Protein AF-A0A2X3FK33-F1 (afdb_monomer_lite)

Sequence (130 aa):
MQFWFPEMAQWIPALIAVGLVALANLAAVRLYGEIEFWFAMIKVTTIIVMIVVGLGVIFFGFGNGGHSIGFGNLTEHGGFFAGGWKGFLTALCIVVASYQGVELIGITAGEAKNPQVTLRSAVGKVLWRS

Structure (mmCIF, N/CA/C/O backbone):
data_AF-A0A2X3FK33-F1
#
_entry.id   AF-A0A2X3FK33-F1
#
loop_
_atom_site.group_PDB
_atom_site.id
_atom_site.type_symbol
_atom_site.label_atom_id
_atom_site.label_alt_id
_atom_site.label_comp_id
_atom_site.label_asym_id
_atom_site.label_entity_id
_atom_site.label_seq_id
_atom_site.pdbx_PDB_ins_code
_atom_site.Cartn_x
_atom_site.Cartn_y
_atom_site.Cartn_z
_atom_site.occupancy
_atom_site.B_iso_or_equiv
_atom_site.auth_seq_id
_atom_site.auth_comp_id
_atom_site.auth_asym_id
_atom_site.auth_atom_id
_atom_site.pdbx_PDB_model_num
ATOM 1 N N . MET A 1 1 ? -39.078 18.583 26.329 1.00 46.59 1 MET A N 1
ATOM 2 C CA . MET A 1 1 ? -39.841 17.453 26.912 1.00 46.59 1 MET A CA 1
ATOM 3 C C . MET A 1 1 ? -40.707 17.827 28.109 1.00 46.59 1 MET A C 1
ATOM 5 O O . MET A 1 1 ? -41.822 17.337 28.172 1.00 46.59 1 MET A O 1
ATOM 9 N N . GLN A 1 2 ? -40.277 18.753 28.975 1.00 45.97 2 GLN A N 1
ATOM 10 C CA . GLN A 1 2 ? -41.076 19.269 30.104 1.00 45.97 2 GLN A CA 1
ATOM 11 C C . GLN A 1 2 ? -42.379 20.004 29.694 1.00 45.97 2 GLN A C 1
ATOM 13 O O . GLN A 1 2 ? -43.225 20.266 30.534 1.00 45.97 2 GLN A O 1
ATOM 18 N N . PHE A 1 3 ? -42.551 20.308 28.399 1.00 52.38 3 PHE A N 1
ATOM 19 C CA . PHE A 1 3 ? -43.726 20.985 27.830 1.00 52.38 3 PHE A CA 1
ATOM 20 C C . PHE A 1 3 ? -44.788 20.032 27.241 1.00 52.38 3 PHE A C 1
ATOM 22 O O . PHE A 1 3 ? -45.910 20.459 27.013 1.00 52.38 3 PHE A O 1
ATOM 29 N N . TRP A 1 4 ? -44.440 18.765 26.963 1.00 58.59 4 TRP A N 1
ATOM 30 C CA . TRP A 1 4 ? -45.340 17.795 26.303 1.00 58.59 4 TRP A CA 1
ATOM 31 C C . TRP A 1 4 ? -45.706 16.600 27.204 1.00 58.59 4 TRP A C 1
ATOM 33 O O . TRP A 1 4 ? -46.783 16.044 27.038 1.00 58.59 4 TRP A O 1
ATOM 43 N N . PHE A 1 5 ? -44.861 16.230 28.181 1.00 54.69 5 PHE A N 1
ATOM 44 C CA . PHE A 1 5 ? -45.142 15.182 29.179 1.00 54.69 5 PHE A CA 1
ATOM 45 C C . PHE A 1 5 ? -44.552 15.569 30.554 1.00 54.69 5 PHE A C 1
ATOM 47 O O . PHE A 1 5 ? -43.399 15.237 30.833 1.00 54.69 5 PHE A O 1
ATOM 54 N N . PRO A 1 6 ? -45.298 16.297 31.407 1.00 57.56 6 PRO A N 1
ATOM 55 C CA . PRO A 1 6 ? -44.794 16.826 32.681 1.00 57.56 6 PRO A CA 1
ATOM 56 C C . PRO A 1 6 ? -44.585 15.769 33.783 1.00 57.56 6 PRO A C 1
ATOM 58 O O . PRO A 1 6 ? -43.819 16.022 34.706 1.00 57.56 6 PRO A O 1
ATOM 61 N N . GLU A 1 7 ? -45.195 14.581 33.678 1.00 60.34 7 GLU A N 1
ATOM 62 C CA . GLU A 1 7 ? -44.984 13.466 34.624 1.00 60.34 7 GLU A CA 1
ATOM 63 C C . GLU A 1 7 ? -43.823 12.531 34.245 1.00 60.34 7 GLU A C 1
ATOM 65 O O . GLU A 1 7 ? -43.416 11.684 35.042 1.00 60.34 7 G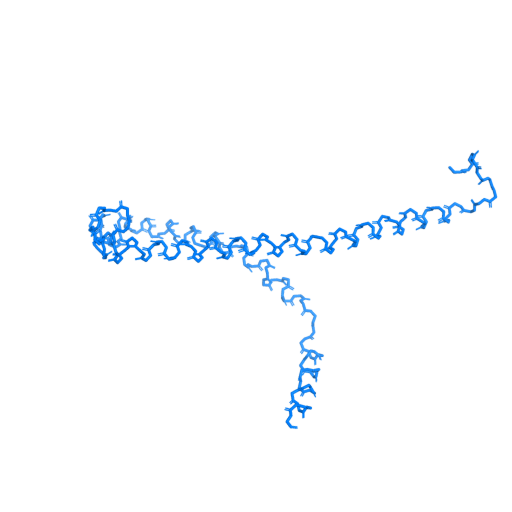LU A O 1
ATOM 70 N N . MET A 1 8 ? -43.268 12.650 33.034 1.00 58.06 8 MET A N 1
ATOM 71 C CA . MET A 1 8 ? -42.263 11.700 32.561 1.00 58.06 8 MET A CA 1
ATOM 72 C C . MET A 1 8 ? -40.856 12.172 32.924 1.00 58.06 8 MET A C 1
ATOM 74 O O . MET A 1 8 ? -40.367 13.192 32.433 1.00 58.06 8 MET A O 1
ATOM 78 N N . ALA A 1 9 ? -40.186 11.401 33.778 1.00 68.38 9 ALA A N 1
ATOM 79 C CA . ALA A 1 9 ? -38.861 11.732 34.264 1.00 68.38 9 ALA A CA 1
ATOM 80 C C . ALA A 1 9 ? -37.848 11.849 33.106 1.00 68.38 9 ALA A C 1
ATOM 82 O O . ALA A 1 9 ? -37.704 10.958 32.269 1.00 68.38 9 ALA A O 1
ATOM 83 N N . GLN A 1 10 ? -37.140 12.978 33.063 1.00 66.31 10 GLN A N 1
ATOM 84 C CA . GLN A 1 10 ? -36.356 13.456 31.915 1.00 66.31 10 GLN A CA 1
ATOM 85 C C . GLN A 1 10 ? -35.218 12.510 31.478 1.00 66.31 10 GLN A C 1
ATOM 87 O O . GLN A 1 10 ? -34.762 12.569 30.336 1.00 66.31 10 GLN A O 1
ATOM 92 N N . TRP A 1 11 ? -34.797 11.605 32.365 1.00 74.12 11 TRP A N 1
ATOM 93 C CA . TRP A 1 11 ? -33.779 10.586 32.110 1.00 74.12 11 TRP A CA 1
ATOM 94 C C . TRP A 1 11 ? -34.260 9.462 31.179 1.00 74.12 11 TRP A C 1
ATOM 96 O O . TRP A 1 11 ? -33.443 8.884 30.467 1.00 74.12 11 TRP A O 1
ATOM 106 N N . ILE A 1 12 ? -35.567 9.188 31.117 1.00 78.31 12 ILE A N 1
ATOM 107 C CA . ILE A 1 12 ? -36.152 8.136 30.269 1.00 78.31 12 ILE A CA 1
ATOM 108 C C . ILE A 1 12 ? -35.989 8.456 28.769 1.00 78.31 12 ILE A C 1
ATOM 110 O O . ILE A 1 12 ? -35.387 7.655 28.055 1.00 78.31 12 ILE A O 1
ATOM 114 N N . PRO A 1 13 ? -36.432 9.621 28.251 1.00 77.81 13 PRO A N 1
ATOM 115 C CA . PRO A 1 13 ? -36.238 9.960 26.841 1.00 77.81 13 PRO A CA 1
ATOM 116 C C . PRO A 1 13 ? -34.763 10.204 26.492 1.00 77.81 13 PRO A C 1
ATOM 118 O O . PRO A 1 13 ? -34.362 9.937 25.363 1.00 77.81 13 PRO A O 1
ATOM 121 N N . ALA A 1 14 ? -33.940 10.655 27.449 1.00 78.75 14 ALA A N 1
ATOM 122 C CA . ALA A 1 14 ? -32.496 10.780 27.257 1.00 78.75 14 ALA A CA 1
ATOM 123 C C . ALA A 1 14 ? -31.825 9.407 27.071 1.00 78.75 14 ALA A C 1
ATOM 125 O O . ALA A 1 14 ? -31.053 9.232 26.132 1.00 78.75 14 ALA A O 1
ATOM 126 N N . LEU A 1 15 ? -32.168 8.412 27.900 1.00 85.62 15 LEU A N 1
ATOM 127 C CA . LEU A 1 15 ? -31.697 7.032 27.736 1.00 85.62 15 LEU A CA 1
ATOM 128 C C . LEU A 1 15 ? -32.168 6.414 26.421 1.00 85.62 15 LEU A C 1
ATOM 130 O O . LEU A 1 15 ? -31.383 5.743 25.757 1.00 85.62 15 LEU A O 1
ATOM 134 N N . ILE A 1 16 ? -33.419 6.659 26.025 1.00 86.19 16 ILE A N 1
ATOM 135 C CA . ILE A 1 16 ? -33.952 6.170 24.748 1.00 86.19 16 ILE A CA 1
ATOM 136 C C . ILE A 1 16 ? -33.183 6.791 23.579 1.00 86.19 16 ILE A C 1
ATOM 138 O O . ILE A 1 16 ? -32.755 6.065 22.687 1.00 86.19 16 ILE A O 1
ATOM 142 N N . ALA A 1 17 ? -32.950 8.105 23.593 1.00 84.31 17 ALA A N 1
ATOM 143 C CA . ALA A 1 17 ? -32.187 8.783 22.549 1.00 84.31 17 ALA A CA 1
ATOM 144 C C . ALA A 1 17 ? -30.742 8.263 22.470 1.00 84.31 17 ALA A C 1
ATOM 146 O O . ALA A 1 17 ? -30.266 7.941 21.383 1.00 84.31 17 ALA A O 1
ATOM 147 N N . VAL A 1 18 ? -30.066 8.111 23.613 1.00 86.50 18 VAL A N 1
ATOM 148 C CA . VAL A 1 18 ? -28.705 7.553 23.676 1.00 86.50 18 VAL A CA 1
ATOM 149 C C . VAL A 1 18 ? -28.679 6.107 23.182 1.00 86.50 18 VAL A C 1
ATOM 151 O O . VAL A 1 18 ? -27.808 5.757 22.392 1.00 86.50 18 VAL A O 1
ATOM 154 N N . GLY A 1 19 ? -29.643 5.277 23.587 1.00 86.56 19 GLY A N 1
ATOM 155 C CA . GLY A 1 19 ? -29.756 3.891 23.135 1.00 86.56 19 GLY A CA 1
ATOM 156 C C . GLY A 1 19 ? -29.998 3.780 21.631 1.00 86.56 19 GLY A C 1
ATOM 157 O O . GLY A 1 19 ? -29.387 2.948 20.968 1.00 86.56 19 GLY A O 1
ATOM 158 N N . LEU A 1 20 ? -30.831 4.657 21.073 1.00 85.44 20 LEU A N 1
ATOM 159 C CA . LEU A 1 20 ? -31.148 4.681 19.645 1.00 85.44 20 LEU A CA 1
ATOM 160 C C . LEU A 1 20 ? -29.942 5.144 18.817 1.00 85.44 20 LEU A C 1
ATOM 162 O O . LEU A 1 20 ? -29.607 4.512 17.817 1.00 85.44 20 LEU A O 1
ATOM 166 N N . VAL A 1 21 ? -29.226 6.174 19.277 1.00 82.62 21 VAL A N 1
ATOM 167 C CA . VAL A 1 21 ? -27.968 6.629 18.661 1.00 82.62 21 VAL A CA 1
ATOM 168 C C . VAL A 1 21 ? -26.879 5.559 18.774 1.00 82.62 21 VAL A C 1
ATOM 170 O O . VAL A 1 21 ? -26.162 5.310 17.810 1.00 82.62 21 VAL A O 1
ATOM 173 N N . ALA A 1 22 ? -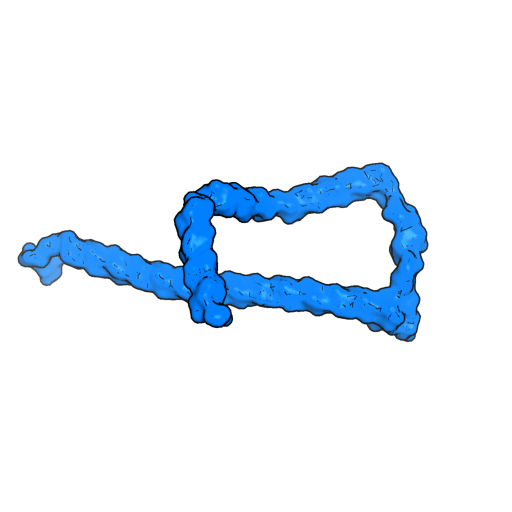26.772 4.874 19.913 1.00 82.06 22 ALA A N 1
ATOM 174 C CA . ALA A 1 22 ? -25.817 3.786 20.099 1.00 82.06 22 ALA A CA 1
ATOM 175 C C . ALA A 1 22 ? -26.121 2.590 19.184 1.00 82.06 22 ALA A C 1
ATOM 177 O O . ALA A 1 22 ? -25.207 2.050 18.569 1.00 82.06 22 ALA A O 1
ATOM 178 N N . LEU A 1 23 ? -27.392 2.204 19.041 1.00 80.56 23 LEU A N 1
ATOM 179 C CA . LEU A 1 23 ? -27.816 1.149 18.116 1.00 80.56 23 LEU A CA 1
ATOM 180 C C . LEU A 1 23 ? -27.572 1.536 16.657 1.00 80.56 23 LEU A C 1
ATOM 182 O O . LEU A 1 23 ? -27.083 0.710 15.889 1.00 80.56 23 LEU A O 1
ATOM 186 N N . ALA A 1 24 ? -27.850 2.787 16.286 1.00 76.31 24 ALA A N 1
ATOM 187 C CA . ALA A 1 24 ? -27.533 3.306 14.961 1.00 76.31 24 ALA A CA 1
ATOM 188 C C . ALA A 1 24 ? -26.020 3.269 14.695 1.00 76.31 24 ALA A C 1
ATOM 190 O O . ALA A 1 24 ? -25.597 2.808 13.638 1.00 76.31 24 ALA A O 1
ATOM 191 N N . ASN A 1 25 ? -25.201 3.656 15.677 1.00 77.62 25 ASN A N 1
ATOM 192 C CA . ASN A 1 25 ? -23.743 3.593 15.580 1.00 77.62 25 ASN A CA 1
ATOM 193 C C . ASN A 1 25 ? -23.218 2.150 15.526 1.00 77.62 25 ASN A C 1
ATOM 195 O O . ASN A 1 25 ? -22.285 1.874 14.784 1.00 77.62 25 ASN A O 1
ATOM 199 N N . LEU A 1 26 ? -23.820 1.205 16.252 1.00 72.75 26 LEU A N 1
ATOM 200 C CA . LEU A 1 26 ? -23.451 -0.217 16.202 1.00 72.75 26 LEU A CA 1
ATOM 201 C C . LEU A 1 26 ? -23.848 -0.872 14.870 1.00 72.75 26 LEU A C 1
ATOM 203 O O . LEU A 1 26 ? -23.077 -1.654 14.311 1.00 72.75 26 LEU A O 1
ATOM 207 N N . ALA A 1 27 ? -25.023 -0.533 14.336 1.00 72.69 27 ALA A N 1
ATOM 208 C CA . ALA A 1 27 ? -25.441 -0.946 12.998 1.00 72.69 27 ALA A CA 1
ATOM 209 C C . ALA A 1 27 ? -24.515 -0.347 11.927 1.00 72.69 27 ALA A C 1
ATOM 211 O O . ALA A 1 27 ? -24.095 -1.057 11.011 1.00 72.69 27 ALA A O 1
ATOM 212 N N . ALA A 1 28 ? -24.128 0.922 12.094 1.00 65.94 28 ALA A N 1
ATOM 213 C CA . ALA A 1 28 ? -23.139 1.577 11.254 1.00 65.94 28 ALA A CA 1
ATOM 214 C C . ALA A 1 28 ? -21.772 0.895 11.356 1.00 65.94 28 ALA A C 1
ATOM 216 O O . ALA A 1 28 ? -21.173 0.683 10.320 1.00 65.94 28 ALA A O 1
ATOM 217 N N . VAL A 1 29 ? -21.303 0.465 12.536 1.00 62.75 29 VAL A N 1
ATOM 218 C CA . VAL A 1 29 ? -20.037 -0.285 12.698 1.00 62.75 29 VAL A CA 1
ATOM 219 C C . VAL A 1 29 ? -20.062 -1.619 11.950 1.00 62.75 29 VAL A C 1
ATOM 221 O O . VAL A 1 29 ? -19.060 -1.995 11.343 1.00 62.75 29 VAL A O 1
ATOM 224 N N . ARG A 1 30 ? -21.198 -2.328 11.941 1.00 63.06 30 ARG A N 1
ATOM 225 C CA . ARG A 1 30 ? -21.329 -3.570 11.162 1.00 63.06 30 ARG A CA 1
ATOM 226 C C . ARG A 1 30 ? -21.241 -3.301 9.656 1.00 63.06 30 ARG A C 1
ATOM 228 O O . ARG A 1 30 ? -20.549 -4.032 8.956 1.00 63.06 30 ARG A O 1
ATOM 235 N N . LEU A 1 31 ? -21.872 -2.225 9.186 1.00 64.62 31 LEU A N 1
ATOM 236 C CA . LEU A 1 31 ? -21.766 -1.771 7.797 1.00 64.62 31 LEU A CA 1
ATOM 237 C C . LEU A 1 31 ? -20.365 -1.221 7.474 1.00 64.62 31 LEU A C 1
ATOM 239 O O . LEU A 1 31 ? -19.857 -1.418 6.377 1.00 64.62 31 LEU A O 1
ATOM 243 N N . TYR A 1 32 ? -19.718 -0.572 8.440 1.00 67.12 32 TYR A N 1
ATOM 244 C CA . TYR A 1 32 ? -18.380 -0.003 8.322 1.00 67.12 32 TYR A CA 1
ATOM 245 C C . TYR A 1 32 ? -17.342 -1.109 8.147 1.00 67.12 32 TYR A C 1
ATOM 247 O O . TYR A 1 32 ? -16.499 -1.011 7.264 1.00 67.12 32 TYR A O 1
ATOM 255 N N . GLY A 1 33 ? -17.460 -2.200 8.910 1.00 67.25 33 GLY A N 1
ATOM 256 C CA . GLY A 1 33 ? -16.612 -3.381 8.750 1.00 67.25 33 GLY A CA 1
ATOM 257 C C . GLY A 1 33 ? -16.769 -4.049 7.382 1.00 67.25 33 GLY A C 1
ATOM 258 O O . GLY A 1 33 ? -15.773 -4.436 6.775 1.00 67.25 33 GLY A O 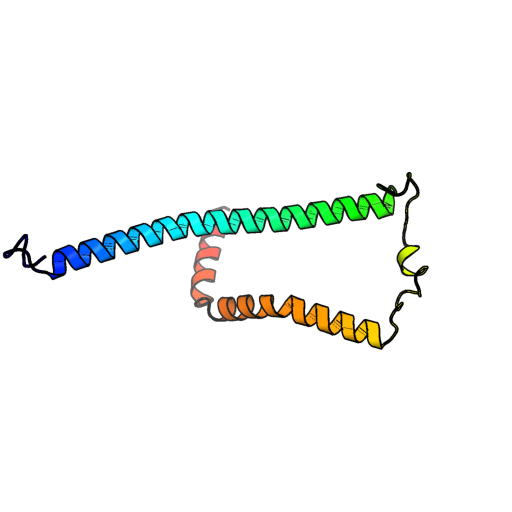1
ATOM 259 N N . GLU A 1 34 ? -17.996 -4.141 6.854 1.00 73.38 34 GLU A N 1
ATOM 260 C CA . GLU A 1 34 ? -18.224 -4.635 5.490 1.00 73.38 34 GLU A CA 1
ATOM 261 C C . GLU A 1 34 ? -17.617 -3.691 4.443 1.00 73.38 34 GLU A C 1
ATOM 263 O O . GLU A 1 34 ? -16.887 -4.149 3.568 1.00 73.38 34 GLU A O 1
ATOM 268 N N . ILE A 1 35 ? -17.850 -2.378 4.541 1.00 79.75 35 ILE A N 1
ATOM 269 C CA . ILE A 1 35 ? -17.291 -1.382 3.612 1.00 79.75 35 ILE A CA 1
ATOM 270 C C . ILE A 1 35 ? -15.756 -1.405 3.635 1.00 79.75 35 ILE A C 1
ATOM 272 O O . ILE A 1 35 ? -15.126 -1.407 2.577 1.00 79.75 35 ILE A O 1
ATOM 276 N N . GLU A 1 36 ? -15.143 -1.469 4.814 1.00 75.44 36 GLU A N 1
ATOM 277 C CA . GLU A 1 36 ? -13.691 -1.568 4.975 1.00 75.44 36 GLU A CA 1
ATOM 278 C C . GLU A 1 36 ? -13.143 -2.857 4.348 1.00 75.44 36 GLU A C 1
ATOM 280 O O . GLU A 1 36 ? -12.143 -2.821 3.626 1.00 75.44 36 GLU A O 1
ATOM 285 N N . PHE A 1 37 ? -13.847 -3.979 4.528 1.00 76.31 37 PHE A N 1
ATOM 286 C CA . PHE A 1 37 ? -13.522 -5.240 3.866 1.00 76.31 37 PHE A CA 1
ATOM 287 C C . PHE A 1 37 ? -13.615 -5.132 2.336 1.00 76.31 37 PHE A C 1
ATOM 289 O O . PHE A 1 37 ? -12.701 -5.574 1.637 1.00 76.31 37 PHE A O 1
ATOM 296 N N . TRP A 1 38 ? -14.659 -4.495 1.798 1.00 81.00 38 TRP A N 1
ATOM 297 C CA . TRP A 1 38 ? -14.802 -4.256 0.357 1.00 81.00 38 TRP A CA 1
ATOM 298 C C . TRP A 1 38 ? -13.682 -3.360 -0.196 1.00 81.00 38 TRP A C 1
ATOM 300 O O . TRP A 1 38 ? -13.093 -3.682 -1.231 1.00 81.00 38 TRP A O 1
ATOM 310 N N . PHE A 1 39 ? -13.313 -2.282 0.503 1.00 81.31 39 PHE A N 1
ATOM 311 C CA . PHE A 1 39 ? -12.182 -1.429 0.113 1.00 81.31 39 PHE A CA 1
ATOM 312 C C . PHE A 1 39 ? -10.842 -2.173 0.169 1.00 81.31 39 PHE A C 1
ATOM 314 O O . PHE A 1 39 ? -10.010 -2.019 -0.733 1.00 81.31 39 PHE A O 1
ATOM 321 N N . ALA A 1 40 ? -10.627 -3.008 1.187 1.00 80.00 40 ALA A N 1
ATOM 322 C CA . ALA A 1 40 ? -9.447 -3.861 1.275 1.00 80.00 40 ALA A CA 1
ATOM 323 C C . ALA A 1 40 ? -9.405 -4.883 0.124 1.00 80.00 40 ALA A C 1
ATOM 325 O O . ALA A 1 40 ? -8.357 -5.053 -0.503 1.00 80.00 40 ALA A O 1
ATOM 326 N N . MET A 1 41 ? -10.542 -5.493 -0.221 1.00 83.44 41 MET A N 1
ATOM 327 C CA . MET A 1 41 ? -10.662 -6.431 -1.342 1.00 83.44 41 MET A CA 1
ATOM 328 C C . MET A 1 41 ? -10.323 -5.769 -2.684 1.00 83.44 41 MET A C 1
ATOM 330 O O . MET A 1 41 ? -9.560 -6.340 -3.468 1.00 83.44 41 MET A O 1
ATOM 334 N N . ILE A 1 42 ? -10.822 -4.556 -2.943 1.00 89.81 42 ILE A N 1
ATOM 335 C CA . ILE A 1 42 ? -10.482 -3.784 -4.151 1.00 89.81 42 ILE A CA 1
ATOM 336 C C . ILE A 1 42 ? -8.975 -3.521 -4.212 1.00 89.81 42 ILE A C 1
ATOM 338 O O . ILE A 1 42 ? -8.358 -3.713 -5.264 1.00 89.81 42 ILE A O 1
ATOM 342 N N . LYS A 1 43 ? -8.364 -3.129 -3.087 1.00 86.75 43 LYS A N 1
ATOM 343 C CA . LYS A 1 43 ? -6.921 -2.864 -3.012 1.00 86.75 43 LYS A CA 1
ATOM 344 C C . LYS A 1 43 ? -6.107 -4.117 -3.347 1.00 86.75 43 LYS A C 1
ATOM 346 O O . LYS A 1 43 ? -5.220 -4.056 -4.194 1.00 86.75 43 LYS A O 1
ATOM 351 N N . VAL A 1 44 ? -6.441 -5.256 -2.740 1.00 90.62 44 VAL A N 1
ATOM 352 C CA . VAL A 1 44 ? -5.769 -6.543 -2.995 1.00 90.62 44 VAL A CA 1
ATOM 353 C C . VAL A 1 44 ? -5.948 -6.978 -4.449 1.00 90.62 44 VAL A C 1
ATOM 355 O O . VAL A 1 44 ? -4.975 -7.338 -5.109 1.00 90.62 44 VAL A O 1
ATOM 358 N N . THR A 1 45 ? -7.168 -6.880 -4.976 1.00 92.75 45 THR A N 1
ATOM 359 C CA . THR A 1 45 ? -7.471 -7.234 -6.370 1.00 92.75 45 THR A CA 1
ATOM 360 C C . THR A 1 45 ? -6.674 -6.363 -7.340 1.00 92.75 45 THR A C 1
ATOM 362 O O . THR A 1 45 ? -6.078 -6.878 -8.281 1.00 92.75 45 THR A O 1
ATOM 365 N N . THR A 1 46 ? -6.581 -5.058 -7.072 1.00 93.88 46 THR A N 1
ATOM 366 C CA . THR A 1 46 ? -5.776 -4.117 -7.867 1.00 93.88 46 THR A CA 1
ATOM 367 C C . THR A 1 46 ? -4.298 -4.508 -7.894 1.00 93.88 46 THR A C 1
ATOM 369 O O . THR A 1 46 ? -3.699 -4.530 -8.967 1.00 93.88 46 THR A O 1
ATOM 372 N N . ILE A 1 47 ? -3.713 -4.869 -6.744 1.00 93.12 47 ILE A N 1
ATOM 373 C CA . ILE A 1 47 ? -2.312 -5.317 -6.668 1.00 93.12 47 ILE A CA 1
ATOM 374 C C . ILE A 1 47 ? -2.105 -6.578 -7.516 1.00 93.12 47 ILE A C 1
ATOM 376 O O . ILE A 1 47 ? -1.160 -6.639 -8.301 1.00 93.12 47 ILE A O 1
ATOM 380 N N . ILE A 1 48 ? -3.003 -7.562 -7.404 1.00 94.81 48 ILE A N 1
ATOM 381 C CA . ILE A 1 48 ? -2.927 -8.806 -8.184 1.00 94.81 48 ILE A CA 1
ATOM 382 C C . ILE A 1 48 ? -2.997 -8.506 -9.685 1.00 94.81 48 ILE A C 1
ATOM 384 O O . ILE A 1 48 ? -2.160 -8.993 -10.446 1.00 94.81 48 ILE A O 1
ATOM 388 N N . VAL A 1 49 ? -3.950 -7.674 -10.114 1.00 94.31 49 VAL A N 1
ATOM 389 C CA . VAL A 1 49 ? -4.093 -7.280 -11.522 1.00 94.31 49 VAL A CA 1
ATOM 390 C C . VAL A 1 49 ? -2.836 -6.566 -12.020 1.00 94.31 49 VAL A C 1
ATOM 392 O O . VAL A 1 49 ? -2.334 -6.921 -13.084 1.00 94.31 49 VAL A O 1
ATOM 395 N N . MET A 1 50 ? -2.277 -5.621 -11.255 1.00 92.50 50 MET A N 1
ATOM 396 C CA . MET A 1 50 ? -1.034 -4.937 -11.637 1.00 92.50 50 MET A CA 1
ATOM 397 C C . MET A 1 50 ? 0.143 -5.905 -11.788 1.00 92.50 50 MET A C 1
ATOM 399 O O . MET A 1 50 ? 0.920 -5.759 -12.730 1.00 92.50 50 MET A O 1
ATOM 403 N N . ILE A 1 51 ? 0.265 -6.906 -10.911 1.00 91.94 51 ILE A N 1
ATOM 404 C CA . ILE A 1 51 ? 1.315 -7.929 -11.017 1.00 91.94 51 ILE A CA 1
ATOM 405 C C . ILE A 1 51 ? 1.130 -8.750 -12.296 1.00 91.94 51 ILE A C 1
ATOM 407 O O . ILE A 1 51 ? 2.075 -8.892 -13.068 1.00 91.94 51 ILE A O 1
ATOM 411 N N . VAL A 1 52 ? -0.079 -9.258 -12.557 1.00 91.88 52 VAL A N 1
ATOM 412 C CA . VAL A 1 52 ? -0.359 -10.081 -13.747 1.00 91.88 52 VAL A CA 1
ATOM 413 C C . VAL A 1 52 ? -0.124 -9.291 -15.033 1.00 91.88 52 VAL A C 1
ATOM 415 O O . VAL A 1 52 ? 0.530 -9.794 -15.946 1.00 91.88 52 VAL A O 1
ATOM 418 N N . VAL A 1 53 ? -0.601 -8.046 -15.099 1.00 88.75 53 VAL A N 1
ATOM 419 C CA . VAL A 1 53 ? -0.376 -7.163 -16.252 1.00 88.75 53 VAL A CA 1
ATOM 420 C C . VAL A 1 53 ? 1.113 -6.874 -16.424 1.00 88.75 53 VAL A C 1
ATOM 422 O O . VAL A 1 53 ? 1.621 -7.014 -17.533 1.00 88.75 53 VAL A O 1
ATOM 425 N N . GLY A 1 54 ? 1.833 -6.541 -15.348 1.00 86.12 54 GLY A N 1
ATOM 426 C CA . GLY A 1 54 ? 3.275 -6.292 -15.391 1.00 86.12 54 GLY A CA 1
ATOM 427 C C . GLY A 1 54 ? 4.065 -7.498 -15.904 1.00 86.12 54 GLY A C 1
ATOM 428 O O . GLY A 1 54 ? 4.902 -7.353 -16.793 1.00 86.12 54 GLY A O 1
ATOM 429 N N . LEU A 1 55 ? 3.747 -8.703 -15.423 1.00 86.38 55 LEU A N 1
ATOM 430 C CA . LEU A 1 55 ? 4.330 -9.945 -15.938 1.00 86.38 55 LEU A CA 1
ATOM 431 C C . LEU A 1 55 ? 3.965 -10.164 -17.415 1.00 86.38 55 LEU A C 1
ATOM 433 O O . LEU A 1 55 ? 4.826 -10.536 -18.209 1.00 86.38 55 LEU A O 1
ATOM 437 N N . GLY A 1 56 ? 2.722 -9.878 -17.809 1.00 84.75 56 GLY A N 1
ATOM 438 C CA . GLY A 1 56 ? 2.273 -9.928 -19.202 1.00 84.75 56 GLY A CA 1
ATOM 439 C C . GLY A 1 56 ? 3.059 -8.990 -20.122 1.00 84.75 56 GLY A C 1
ATOM 440 O O . GLY A 1 56 ? 3.447 -9.377 -21.223 1.00 84.75 56 GLY A O 1
ATOM 441 N N . VAL A 1 57 ? 3.360 -7.778 -19.659 1.00 84.38 57 VAL A N 1
ATOM 442 C CA . VAL A 1 57 ? 4.191 -6.814 -20.392 1.00 84.38 57 VAL A CA 1
ATOM 443 C C . VAL A 1 57 ? 5.640 -7.305 -20.503 1.00 84.38 57 VAL A C 1
ATOM 445 O O . VAL A 1 57 ? 6.223 -7.252 -21.585 1.00 84.38 57 VAL A O 1
ATOM 448 N N . ILE A 1 58 ? 6.216 -7.832 -19.418 1.00 81.06 58 ILE A N 1
ATOM 449 C CA . ILE A 1 58 ? 7.612 -8.3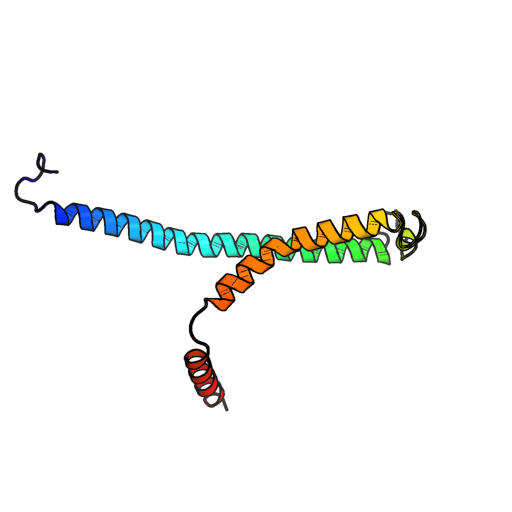02 -19.392 1.00 81.06 58 ILE A CA 1
ATOM 450 C C . ILE A 1 58 ? 7.808 -9.531 -20.292 1.00 81.06 58 ILE A C 1
ATOM 452 O O . ILE A 1 58 ? 8.725 -9.537 -21.115 1.00 81.06 58 ILE A O 1
ATOM 456 N N . PHE A 1 59 ? 6.959 -10.555 -20.146 1.00 79.31 59 PHE A N 1
ATOM 457 C CA . PHE A 1 59 ? 7.122 -11.850 -20.819 1.00 79.31 59 PHE A CA 1
ATOM 458 C C . PHE A 1 59 ? 6.484 -11.906 -22.206 1.00 79.31 59 PHE A C 1
ATOM 460 O O . PHE A 1 59 ? 7.083 -12.454 -23.126 1.00 79.31 59 PHE A O 1
ATOM 467 N N . PHE A 1 60 ? 5.283 -11.348 -22.368 1.00 75.12 60 PHE A N 1
ATOM 468 C CA . PHE A 1 60 ? 4.519 -11.436 -23.617 1.00 75.12 60 PHE A CA 1
ATOM 469 C C . PHE A 1 60 ? 4.527 -10.129 -24.422 1.00 75.12 60 PHE A C 1
ATOM 471 O O . PHE A 1 60 ? 3.999 -10.098 -25.531 1.00 75.12 60 PHE A O 1
ATOM 478 N N . GLY A 1 61 ? 5.101 -9.041 -23.892 1.00 70.75 61 GLY A N 1
ATOM 479 C CA . GLY A 1 61 ? 5.107 -7.750 -24.584 1.00 70.75 61 GLY A CA 1
ATOM 480 C C . GLY A 1 61 ? 3.703 -7.169 -24.760 1.00 70.75 61 GLY A C 1
ATOM 481 O O . GLY A 1 61 ? 3.436 -6.496 -25.759 1.00 70.75 61 GLY A O 1
ATOM 482 N N . PHE A 1 62 ? 2.782 -7.463 -23.832 1.00 67.69 62 PHE A N 1
ATOM 483 C CA . PHE A 1 62 ? 1.406 -6.962 -23.881 1.00 67.69 62 PHE A CA 1
ATOM 484 C C . PHE A 1 62 ? 1.419 -5.421 -23.863 1.00 67.69 62 PHE A C 1
ATOM 486 O O . PHE A 1 62 ? 1.934 -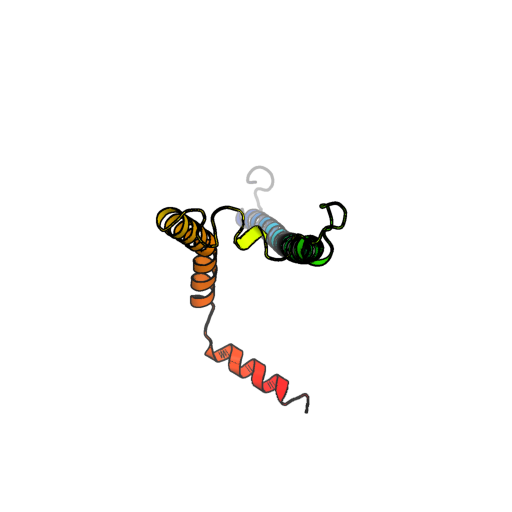4.818 -22.927 1.00 67.69 62 PHE A O 1
ATOM 493 N N . GLY A 1 63 ? 0.912 -4.779 -24.923 1.00 69.12 63 GLY A N 1
ATOM 494 C CA . GLY A 1 63 ? 0.996 -3.320 -25.113 1.00 69.12 63 GLY A CA 1
ATOM 495 C C . GLY A 1 63 ? 2.256 -2.804 -25.831 1.00 69.12 63 GLY A C 1
ATOM 496 O O . GLY A 1 63 ? 2.309 -1.622 -26.153 1.00 69.12 63 GLY A O 1
ATOM 497 N N . ASN A 1 64 ? 3.224 -3.670 -26.158 1.00 69.38 64 ASN A N 1
ATOM 498 C CA . ASN A 1 64 ? 4.453 -3.343 -26.900 1.00 69.38 64 ASN A CA 1
ATOM 499 C C . ASN A 1 64 ? 4.553 -4.117 -28.233 1.00 69.38 64 ASN A C 1
ATOM 501 O O . ASN A 1 64 ? 5.591 -4.674 -28.585 1.00 69.38 64 ASN A O 1
ATOM 505 N N . GLY A 1 65 ? 3.430 -4.254 -28.948 1.00 70.94 65 GLY A N 1
ATOM 506 C CA . GLY A 1 65 ? 3.389 -4.907 -30.265 1.00 70.94 65 GLY A CA 1
ATOM 507 C C . GLY A 1 65 ? 3.882 -6.364 -30.295 1.00 70.94 65 GLY A C 1
ATOM 508 O O . GLY A 1 65 ? 4.328 -6.822 -31.342 1.00 70.94 65 GLY A O 1
ATOM 509 N N . GLY A 1 66 ? 3.856 -7.077 -29.161 1.00 63.34 66 GLY A N 1
ATOM 510 C CA . GLY A 1 66 ? 4.353 -8.454 -29.041 1.00 63.34 66 GLY A CA 1
ATOM 511 C C . GLY A 1 66 ? 5.867 -8.583 -28.837 1.00 63.34 66 GLY A C 1
ATOM 512 O O . GLY A 1 66 ? 6.373 -9.700 -28.780 1.00 63.34 66 GLY A O 1
ATOM 513 N N . HIS A 1 67 ? 6.599 -7.473 -28.695 1.00 66.00 67 HIS A N 1
ATOM 514 C CA . HIS A 1 67 ? 8.011 -7.503 -28.317 1.00 66.00 67 HIS A CA 1
ATOM 515 C C . HIS A 1 67 ? 8.133 -7.537 -26.792 1.00 66.00 67 HIS A C 1
ATOM 517 O O . HIS A 1 67 ? 7.790 -6.568 -26.106 1.00 66.00 67 HIS A O 1
ATOM 523 N N . SER A 1 68 ? 8.626 -8.656 -26.256 1.00 66.06 68 SER A N 1
ATOM 524 C CA . SER A 1 68 ? 8.919 -8.802 -24.829 1.00 66.06 68 SER A CA 1
ATOM 525 C C . SER A 1 68 ? 9.953 -7.757 -24.405 1.00 66.06 68 SER A C 1
ATOM 527 O O . SER A 1 68 ? 11.078 -7.771 -24.904 1.00 66.06 68 SER A O 1
ATOM 529 N N . ILE A 1 69 ? 9.587 -6.867 -23.478 1.00 69.19 69 ILE A N 1
ATOM 530 C CA . ILE A 1 69 ? 10.498 -5.836 -22.946 1.00 69.19 69 ILE A CA 1
ATOM 531 C C . ILE A 1 69 ? 11.645 -6.496 -22.156 1.00 69.19 69 ILE A C 1
ATOM 533 O O . ILE A 1 69 ? 12.761 -5.976 -22.090 1.00 69.19 69 ILE A O 1
ATOM 537 N N . GLY A 1 70 ? 11.387 -7.682 -21.585 1.00 68.88 70 GLY A N 1
ATOM 538 C CA . GLY A 1 70 ? 12.371 -8.445 -20.826 1.00 68.88 70 GLY A CA 1
ATOM 539 C C . GLY A 1 70 ? 12.959 -7.630 -19.673 1.00 68.88 70 GLY A C 1
ATOM 540 O O . GLY A 1 70 ? 12.281 -6.813 -19.052 1.00 68.88 70 GLY A O 1
ATOM 541 N N . PHE A 1 71 ? 14.243 -7.847 -19.391 1.00 67.38 71 PHE A N 1
ATOM 542 C CA . PHE A 1 71 ? 14.986 -7.107 -18.366 1.00 67.38 71 PHE A CA 1
ATOM 543 C C . PHE A 1 71 ? 15.769 -5.906 -18.924 1.00 67.38 71 PHE A C 1
ATOM 545 O O . PHE A 1 71 ? 16.452 -5.234 -18.156 1.00 67.38 71 PHE A O 1
ATOM 552 N N . GLY A 1 72 ? 15.670 -5.610 -20.228 1.00 66.31 72 GLY A N 1
ATOM 553 C CA . GLY A 1 72 ? 16.433 -4.528 -20.870 1.00 66.31 72 GLY A CA 1
ATOM 554 C C . GLY A 1 72 ? 16.157 -3.158 -20.246 1.00 66.31 72 GLY A C 1
ATOM 555 O O . GLY A 1 72 ? 17.075 -2.384 -19.991 1.00 66.31 72 GLY A O 1
ATOM 556 N N . ASN A 1 73 ? 14.910 -2.917 -19.834 1.00 69.31 73 ASN A N 1
ATOM 557 C CA . ASN A 1 73 ? 14.502 -1.668 -19.189 1.00 69.31 73 ASN A CA 1
ATOM 558 C C . ASN A 1 73 ? 15.178 -1.411 -17.823 1.00 69.31 73 ASN A C 1
ATOM 560 O O . ASN A 1 73 ? 15.157 -0.284 -17.335 1.00 69.31 73 ASN A O 1
ATOM 564 N N . LEU A 1 74 ? 15.780 -2.433 -17.193 1.00 63.53 74 LEU A N 1
ATOM 565 C CA . LEU A 1 74 ? 16.547 -2.272 -15.948 1.00 63.53 74 LEU A CA 1
ATOM 566 C C . LEU A 1 74 ? 17.922 -1.631 -16.178 1.00 63.53 74 LEU A C 1
ATOM 568 O O . LEU A 1 74 ? 18.515 -1.111 -15.233 1.00 63.53 74 LEU A O 1
ATOM 572 N N . THR A 1 75 ? 18.457 -1.699 -17.400 1.00 65.88 75 THR A N 1
ATOM 573 C CA . THR A 1 75 ? 19.828 -1.267 -17.710 1.00 65.88 75 THR A CA 1
ATOM 574 C C . THR A 1 75 ? 19.903 -0.228 -18.826 1.00 65.88 75 THR A C 1
ATOM 576 O O . THR A 1 75 ? 20.807 0.606 -18.797 1.00 65.88 75 THR A O 1
ATOM 579 N N . GLU A 1 76 ? 18.955 -0.209 -19.764 1.00 66.06 76 GLU A N 1
ATOM 580 C CA . GLU A 1 76 ? 18.985 0.674 -20.941 1.00 66.06 76 GLU A CA 1
ATOM 581 C C . GLU A 1 76 ? 18.681 2.151 -20.639 1.00 66.06 76 GLU A C 1
ATOM 583 O O . GLU A 1 76 ? 19.090 3.032 -21.393 1.00 66.06 76 GLU A O 1
ATOM 588 N N . HIS A 1 77 ? 18.019 2.469 -19.525 1.00 66.25 77 HIS A N 1
ATOM 589 C CA . HIS A 1 77 ? 17.629 3.843 -19.171 1.00 66.25 77 HIS A CA 1
ATOM 590 C C . HIS A 1 77 ? 18.510 4.454 -18.071 1.00 66.25 77 HIS A C 1
ATOM 592 O O . HIS A 1 77 ? 18.013 5.023 -17.104 1.00 66.25 77 HIS A O 1
ATOM 598 N N . GLY A 1 78 ? 19.834 4.337 -18.222 1.00 62.00 78 GLY A N 1
ATOM 599 C CA . GLY A 1 78 ? 20.813 4.893 -17.274 1.00 62.00 78 GLY A CA 1
ATOM 600 C C . GLY A 1 78 ? 21.410 3.880 -16.287 1.00 62.00 78 GLY A C 1
ATOM 601 O O . GLY A 1 78 ? 22.023 4.282 -15.299 1.00 62.00 78 GLY A O 1
ATOM 602 N N . GLY A 1 79 ? 21.272 2.575 -16.551 1.00 69.06 79 GLY A N 1
ATOM 603 C CA . GLY A 1 79 ? 21.743 1.500 -15.672 1.00 69.06 79 GLY A CA 1
ATOM 604 C C . GLY A 1 79 ? 20.833 1.256 -14.459 1.00 69.06 79 GLY A C 1
ATOM 605 O O . GLY A 1 79 ? 19.878 1.988 -14.217 1.00 69.06 79 GLY A O 1
ATOM 606 N N . PHE A 1 80 ? 21.172 0.254 -13.638 1.00 68.88 80 PHE A N 1
ATOM 607 C CA . PHE A 1 80 ? 20.407 -0.093 -12.424 1.00 68.88 80 PHE A CA 1
ATOM 608 C C . PHE A 1 80 ? 20.313 1.074 -11.414 1.00 68.88 80 PHE A C 1
ATOM 610 O O . PHE A 1 80 ? 19.398 1.137 -10.599 1.00 68.88 80 PHE A O 1
ATOM 617 N N . PHE A 1 81 ? 21.248 2.027 -11.496 1.00 71.25 81 PHE A N 1
ATOM 618 C CA . PHE A 1 81 ? 21.297 3.264 -10.713 1.00 71.25 81 PHE A CA 1
ATOM 619 C C . PHE A 1 81 ? 21.137 4.504 -11.613 1.00 71.25 81 PHE A C 1
ATOM 621 O O . PHE A 1 81 ? 21.963 5.415 -11.569 1.00 71.25 81 PHE A O 1
ATOM 628 N N . ALA A 1 82 ? 20.060 4.576 -12.399 1.00 68.62 82 ALA A N 1
ATOM 629 C CA . ALA A 1 82 ? 19.785 5.705 -13.301 1.00 68.62 82 ALA A CA 1
ATOM 630 C C . ALA A 1 82 ? 19.855 7.100 -12.634 1.00 68.62 82 ALA A C 1
ATOM 632 O O . ALA A 1 82 ? 20.201 8.083 -13.283 1.00 68.62 82 ALA A O 1
ATOM 633 N N . GLY A 1 83 ? 19.577 7.197 -11.326 1.00 73.94 83 GLY A N 1
ATOM 634 C CA . GLY A 1 83 ? 19.686 8.435 -10.536 1.00 73.94 83 GLY A CA 1
ATOM 635 C C . GLY A 1 83 ? 20.952 8.571 -9.670 1.00 73.94 83 GLY A C 1
ATOM 636 O O . GLY A 1 83 ? 21.043 9.505 -8.866 1.00 73.94 83 GLY A O 1
ATOM 637 N N . GLY A 1 84 ? 21.908 7.640 -9.767 1.00 81.38 84 GLY A N 1
ATOM 638 C CA . GLY A 1 84 ? 23.101 7.586 -8.915 1.00 81.38 84 GLY A CA 1
ATOM 639 C C . GLY A 1 84 ? 22.786 7.551 -7.409 1.00 81.38 84 GLY A C 1
ATOM 640 O O . GLY A 1 84 ? 21.696 7.166 -6.984 1.00 81.38 84 GLY A O 1
ATOM 641 N N . TRP A 1 85 ? 23.737 7.993 -6.579 1.00 83.38 85 TRP A N 1
ATOM 642 C CA . TRP A 1 85 ? 23.588 8.018 -5.113 1.00 83.38 85 TRP A CA 1
ATOM 643 C C . TRP A 1 85 ? 22.400 8.870 -4.639 1.00 83.38 85 TRP A C 1
ATOM 645 O O . TRP A 1 85 ? 21.700 8.508 -3.696 1.00 83.38 85 TRP A O 1
ATOM 655 N N . LYS A 1 86 ? 22.130 9.988 -5.326 1.00 83.06 86 LYS A N 1
ATOM 656 C CA . LYS A 1 86 ? 21.004 10.872 -4.995 1.00 83.06 86 LYS A CA 1
ATOM 657 C C . LYS A 1 86 ? 19.658 10.191 -5.249 1.00 83.06 86 LYS A C 1
ATOM 659 O O . LYS A 1 86 ? 18.814 10.208 -4.362 1.00 83.06 86 LYS A O 1
ATOM 664 N N . GLY A 1 87 ? 19.478 9.551 -6.407 1.00 84.44 87 GLY A N 1
ATOM 665 C CA . GLY A 1 87 ? 18.246 8.824 -6.729 1.00 84.44 87 GLY A CA 1
ATOM 666 C C . GLY A 1 87 ? 17.973 7.675 -5.761 1.00 84.44 87 GLY A C 1
ATOM 667 O O . GLY A 1 87 ? 16.836 7.480 -5.341 1.00 84.44 87 GLY A O 1
ATOM 668 N N . PHE A 1 88 ? 19.026 6.980 -5.330 1.00 86.06 88 PHE A N 1
ATOM 669 C CA . PHE A 1 88 ? 18.919 5.939 -4.312 1.00 86.06 88 PHE A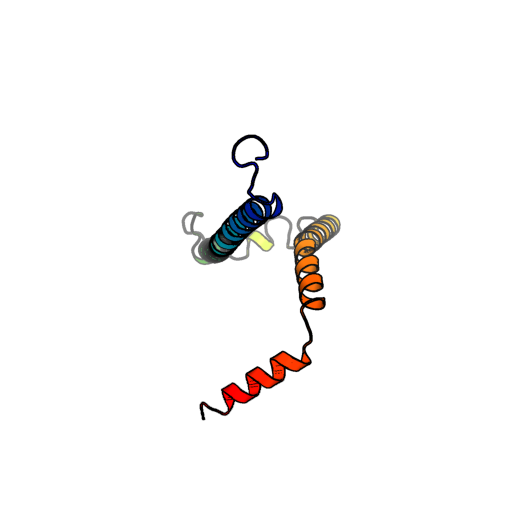 CA 1
ATOM 670 C C . PHE A 1 88 ? 18.444 6.472 -2.959 1.00 86.06 88 PHE A C 1
ATOM 672 O O . PHE A 1 88 ? 17.503 5.923 -2.389 1.00 86.06 88 PHE A O 1
ATOM 679 N N . LEU A 1 89 ? 19.033 7.566 -2.466 1.00 88.88 89 LEU A N 1
ATOM 680 C CA . LEU A 1 89 ? 18.596 8.183 -1.211 1.00 88.88 89 LEU A CA 1
ATOM 681 C C . LEU A 1 89 ? 17.151 8.690 -1.296 1.00 88.88 89 LEU A C 1
ATOM 683 O O . LEU A 1 89 ? 16.384 8.501 -0.356 1.00 88.88 89 LEU A O 1
ATOM 687 N N . THR A 1 90 ? 16.747 9.286 -2.420 1.00 86.69 90 THR A N 1
ATOM 688 C CA . THR A 1 90 ? 15.359 9.728 -2.615 1.00 86.69 90 THR A CA 1
ATOM 689 C C . THR A 1 90 ? 14.387 8.548 -2.636 1.00 86.69 90 THR A C 1
ATOM 691 O O . THR A 1 90 ? 13.355 8.609 -1.969 1.00 86.69 90 THR A O 1
ATOM 694 N N . ALA A 1 91 ? 14.722 7.457 -3.332 1.00 86.81 91 ALA A N 1
ATOM 695 C CA . ALA A 1 91 ? 13.916 6.239 -3.325 1.00 86.81 91 ALA A CA 1
ATOM 696 C C . ALA A 1 91 ? 13.808 5.648 -1.911 1.00 86.81 91 ALA A C 1
ATOM 698 O O . ALA A 1 91 ? 12.709 5.307 -1.480 1.00 86.81 91 ALA A O 1
ATOM 699 N N . LEU A 1 92 ? 14.912 5.608 -1.156 1.00 87.75 92 LEU A N 1
ATOM 700 C CA . LEU A 1 92 ? 14.917 5.160 0.236 1.00 87.75 92 LEU A CA 1
ATOM 701 C C . LEU A 1 92 ? 13.976 6.012 1.102 1.00 87.75 92 LEU A C 1
ATOM 703 O O . LEU A 1 92 ? 13.156 5.458 1.830 1.00 87.75 92 LEU A O 1
ATOM 707 N N . CYS A 1 93 ? 14.033 7.342 0.983 1.00 88.25 93 CYS A N 1
ATOM 708 C CA . CYS A 1 93 ? 13.131 8.242 1.706 1.00 88.25 93 CYS A CA 1
ATOM 709 C C . CYS A 1 93 ? 11.655 7.991 1.360 1.00 88.25 93 CYS A C 1
ATOM 711 O O . CYS A 1 93 ? 10.821 7.948 2.262 1.00 88.25 93 CYS A O 1
ATOM 713 N N . ILE A 1 94 ? 11.327 7.791 0.078 1.00 88.25 94 ILE A N 1
ATOM 714 C CA . ILE A 1 94 ? 9.955 7.496 -0.369 1.00 88.25 94 ILE A CA 1
ATOM 715 C C . ILE A 1 94 ? 9.476 6.153 0.193 1.00 88.25 94 ILE A C 1
ATOM 717 O O . ILE A 1 94 ? 8.336 6.044 0.651 1.00 88.25 94 ILE A O 1
ATOM 721 N N . VAL A 1 95 ? 10.343 5.139 0.194 1.00 86.62 95 VAL A N 1
ATOM 722 C CA . VAL A 1 95 ? 10.041 3.816 0.751 1.00 86.62 95 VAL A CA 1
ATOM 723 C C . VAL A 1 95 ? 9.777 3.922 2.253 1.00 86.62 95 VAL A C 1
ATOM 725 O O . VAL A 1 95 ? 8.725 3.483 2.709 1.00 86.62 95 VAL A O 1
ATOM 728 N N . VAL A 1 96 ? 10.666 4.566 3.015 1.00 85.44 96 VAL A N 1
ATOM 729 C CA . VAL A 1 96 ? 10.490 4.769 4.465 1.00 85.44 96 VAL A CA 1
ATOM 730 C C . VAL A 1 96 ? 9.207 5.551 4.767 1.00 85.44 96 VAL A C 1
ATOM 732 O O . VAL A 1 96 ? 8.444 5.152 5.645 1.00 85.44 96 VAL A O 1
ATOM 735 N N . ALA A 1 97 ? 8.911 6.608 4.007 1.00 82.88 97 ALA A N 1
ATOM 736 C CA . ALA A 1 97 ? 7.668 7.366 4.151 1.00 82.88 97 ALA A CA 1
ATOM 737 C C . ALA A 1 97 ? 6.418 6.514 3.857 1.00 82.88 97 ALA A C 1
ATOM 739 O O . ALA A 1 97 ? 5.410 6.643 4.547 1.00 82.88 97 ALA A O 1
ATOM 740 N N . SER A 1 98 ? 6.491 5.600 2.885 1.00 83.69 98 SER A N 1
ATOM 741 C CA . SER A 1 98 ? 5.385 4.691 2.544 1.00 83.69 98 SER A CA 1
ATOM 742 C C . SER A 1 98 ? 5.094 3.664 3.649 1.00 83.69 98 SER A C 1
ATOM 744 O O . SER A 1 98 ? 3.965 3.188 3.757 1.00 83.69 98 SER A O 1
ATOM 746 N N . TYR A 1 99 ? 6.083 3.345 4.493 1.00 77.62 99 TYR A N 1
ATOM 747 C CA . TYR A 1 99 ? 5.940 2.414 5.619 1.00 77.62 99 TYR A CA 1
ATOM 748 C C . TYR A 1 99 ? 5.501 3.064 6.942 1.00 77.62 99 TYR A C 1
ATOM 750 O O . TYR A 1 99 ? 5.161 2.325 7.864 1.00 77.62 99 TYR A O 1
ATOM 758 N N . GLN A 1 100 ? 5.411 4.399 7.051 1.00 70.81 100 GLN A N 1
ATOM 759 C CA . GLN A 1 100 ? 4.927 5.056 8.285 1.00 70.81 100 GLN A CA 1
ATOM 760 C C . GLN A 1 100 ? 3.531 4.573 8.722 1.00 70.81 100 GLN A C 1
ATOM 762 O O . GLN A 1 100 ? 3.247 4.489 9.912 1.00 70.81 100 GLN A O 1
ATOM 767 N N . GLY A 1 101 ? 2.659 4.188 7.783 1.00 63.03 101 GLY A N 1
ATOM 768 C CA . GLY A 1 101 ? 1.331 3.655 8.115 1.00 63.03 101 GLY A CA 1
ATOM 769 C C . GLY A 1 101 ? 1.348 2.281 8.804 1.00 63.03 101 GLY A C 1
ATOM 770 O O . GLY A 1 101 ? 0.385 1.927 9.481 1.00 63.03 101 GLY A O 1
ATOM 771 N N . VAL A 1 102 ? 2.431 1.507 8.664 1.00 63.41 102 VAL A N 1
ATOM 772 C CA . VAL A 1 102 ? 2.573 0.170 9.274 1.00 63.41 102 VAL A CA 1
ATOM 773 C C . VAL A 1 102 ? 2.912 0.269 10.764 1.00 63.41 102 VAL A C 1
ATOM 775 O O . VAL A 1 102 ? 2.525 -0.600 11.545 1.00 63.41 102 VAL A O 1
ATOM 778 N N . GLU A 1 103 ? 3.566 1.354 11.182 1.00 66.75 103 GLU A N 1
ATOM 779 C CA . GLU A 1 103 ? 3.901 1.618 12.585 1.00 66.75 103 GLU A CA 1
ATOM 780 C C . GLU A 1 103 ? 2.642 1.763 13.455 1.00 66.75 103 GLU A C 1
ATOM 782 O O . GLU A 1 103 ? 2.577 1.207 14.552 1.00 66.75 103 GLU A O 1
ATOM 787 N N . LEU A 1 104 ? 1.590 2.399 12.921 1.00 59.50 104 LEU A N 1
ATOM 788 C CA . LEU A 1 104 ? 0.296 2.538 13.598 1.00 59.50 104 LEU A CA 1
ATOM 789 C C . LEU A 1 104 ? -0.341 1.172 13.915 1.00 59.50 104 LEU A C 1
ATOM 791 O O . LEU A 1 104 ? -0.851 0.959 15.012 1.00 59.50 104 LEU A O 1
ATOM 795 N N . ILE A 1 105 ? -0.261 0.227 12.971 1.00 59.34 105 ILE A N 1
ATOM 796 C CA . ILE A 1 105 ? -0.774 -1.142 13.136 1.00 59.34 105 ILE A CA 1
ATOM 797 C C . ILE A 1 105 ? 0.048 -1.892 14.196 1.00 59.34 105 ILE A C 1
ATOM 799 O O . ILE A 1 105 ? -0.516 -2.636 14.997 1.00 59.34 105 ILE A O 1
ATOM 803 N N . GLY A 1 106 ? 1.368 -1.671 14.236 1.00 57.12 106 GLY A N 1
ATOM 804 C CA . GLY A 1 106 ? 2.271 -2.254 15.232 1.00 57.12 106 GLY A CA 1
ATOM 805 C C . GLY A 1 106 ? 1.993 -1.778 16.661 1.00 57.12 106 GLY A C 1
ATOM 806 O O . GLY A 1 106 ? 1.997 -2.593 17.582 1.00 57.12 106 GLY A O 1
ATOM 807 N N . ILE A 1 107 ? 1.681 -0.493 16.848 1.00 60.19 107 ILE A N 1
ATOM 808 C CA . ILE A 1 107 ? 1.326 0.070 18.162 1.00 60.19 107 ILE A CA 1
ATOM 809 C C . ILE A 1 107 ? -0.040 -0.460 18.622 1.00 60.19 107 ILE A C 1
ATOM 811 O O . ILE A 1 107 ? -0.156 -0.954 19.742 1.00 60.19 107 ILE A O 1
ATOM 815 N N . THR A 1 108 ? -1.054 -0.474 17.748 1.00 58.47 108 THR A N 1
ATOM 816 C CA . THR A 1 108 ? -2.371 -1.051 18.082 1.00 58.47 108 THR A CA 1
ATOM 817 C C . THR A 1 108 ? -2.294 -2.563 18.356 1.00 58.47 108 THR A C 1
ATOM 819 O O . THR A 1 108 ? -3.008 -3.065 19.222 1.00 58.47 108 THR A O 1
ATOM 822 N N . ALA A 1 109 ? -1.404 -3.299 17.679 1.00 50.34 109 ALA A N 1
ATOM 823 C CA . ALA A 1 109 ? -1.140 -4.713 17.960 1.00 50.34 109 ALA A CA 1
ATOM 824 C C . ALA A 1 109 ? -0.343 -4.930 19.262 1.00 50.34 109 ALA A C 1
ATOM 826 O O . ALA A 1 109 ? -0.581 -5.915 19.960 1.00 50.34 109 ALA A O 1
ATOM 827 N N . GLY A 1 110 ? 0.561 -4.012 19.619 1.00 55.66 110 GLY A N 1
ATOM 828 C CA . GLY A 1 110 ? 1.282 -4.013 20.896 1.00 55.66 110 GLY A CA 1
ATOM 829 C C . GLY A 1 110 ? 0.379 -3.728 22.101 1.00 55.66 110 GLY A C 1
ATOM 830 O O . GLY A 1 110 ? 0.602 -4.275 23.181 1.00 55.66 110 GLY A O 1
ATOM 831 N N . GLU A 1 111 ? -0.685 -2.945 21.904 1.00 55.97 111 GLU A N 1
ATOM 832 C CA . GLU A 1 111 ? -1.734 -2.691 22.903 1.00 55.97 111 GLU A CA 1
ATOM 833 C C . GLU A 1 111 ? -2.866 -3.741 22.888 1.00 55.97 111 GLU A C 1
ATOM 835 O O . GLU A 1 111 ? -3.711 -3.774 23.793 1.00 55.97 111 GLU A O 1
ATOM 840 N N . ALA A 1 112 ? -2.883 -4.658 21.911 1.00 48.53 112 ALA A N 1
ATOM 841 C CA . ALA A 1 112 ? -3.856 -5.743 21.826 1.00 48.53 112 ALA A CA 1
ATOM 842 C C . ALA A 1 112 ? -3.577 -6.851 22.864 1.00 48.53 112 ALA A C 1
ATOM 844 O O . ALA A 1 112 ? -2.990 -7.895 22.594 1.00 48.53 112 ALA A O 1
ATOM 845 N N . LYS A 1 113 ? -4.070 -6.599 24.078 1.00 51.81 113 LYS A N 1
ATOM 846 C CA . LYS A 1 113 ? -4.656 -7.541 25.050 1.00 51.81 113 LYS A CA 1
ATOM 847 C C . LYS A 1 113 ? -3.983 -8.926 25.188 1.00 51.81 113 LYS A C 1
ATOM 849 O O . LYS A 1 113 ? -4.388 -9.907 24.575 1.00 51.81 113 LYS A O 1
ATOM 854 N N . ASN A 1 114 ? -3.090 -9.018 26.175 1.00 57.16 114 ASN A N 1
ATOM 855 C CA . ASN A 1 114 ? -2.796 -10.211 26.986 1.00 57.16 114 ASN A CA 1
ATOM 856 C C . ASN A 1 114 ? -2.600 -11.552 26.225 1.00 57.16 114 ASN A C 1
ATOM 858 O O . ASN A 1 114 ? -3.532 -12.357 26.131 1.00 57.16 114 ASN A O 1
ATOM 862 N N . PRO A 1 115 ? -1.361 -11.886 25.813 1.00 51.06 115 PRO A N 1
ATOM 863 C CA . PRO A 1 115 ? -1.039 -13.106 25.054 1.00 51.06 115 PRO A CA 1
ATOM 864 C C . PRO A 1 115 ? -1.292 -14.428 25.807 1.00 51.06 115 PRO A C 1
ATOM 866 O O . PRO A 1 115 ? -1.280 -15.501 25.206 1.00 51.06 115 PRO A O 1
ATOM 869 N N . GLN A 1 116 ? -1.537 -14.385 27.120 1.00 56.22 116 GLN A N 1
ATOM 870 C CA . GLN A 1 116 ? -1.638 -15.586 27.956 1.00 56.22 116 GLN A CA 1
ATOM 871 C C . GLN A 1 116 ? -2.992 -16.316 27.872 1.00 56.22 116 GLN A C 1
ATOM 873 O O . GLN A 1 116 ? -3.040 -17.526 28.097 1.00 56.22 116 GLN A O 1
ATOM 878 N N . VAL A 1 117 ? -4.095 -15.632 27.538 1.00 57.44 117 VAL A N 1
ATOM 879 C CA . VAL A 1 117 ? -5.444 -16.246 27.557 1.00 57.44 117 VAL A CA 1
ATOM 880 C C . VAL A 1 117 ? -5.795 -16.881 26.206 1.00 57.44 117 VAL A C 1
ATOM 882 O O . VAL A 1 117 ? -6.389 -17.960 26.150 1.00 57.44 117 VAL A O 1
ATOM 885 N N . THR A 1 118 ? -5.360 -16.266 25.104 1.00 53.59 118 THR A N 1
ATOM 886 C CA . THR A 1 118 ? -5.670 -16.723 23.739 1.00 53.59 118 THR A CA 1
ATOM 887 C C . THR A 1 118 ? -4.946 -18.028 23.386 1.00 53.59 118 THR A C 1
ATOM 889 O O . THR A 1 118 ? -5.524 -18.882 22.712 1.00 53.59 118 THR A O 1
ATOM 892 N N . LEU A 1 119 ? -3.734 -18.244 23.922 1.00 54.12 119 LEU A N 1
ATOM 893 C CA . LEU A 1 119 ? -2.968 -19.482 23.724 1.00 54.12 119 LEU A CA 1
ATOM 894 C C . LEU A 1 119 ? -3.671 -20.718 24.318 1.00 54.12 119 LEU A C 1
ATOM 896 O O . LEU A 1 119 ? -3.682 -21.777 23.694 1.00 54.12 119 LEU A O 1
ATOM 900 N N . ARG A 1 120 ? -4.308 -20.599 25.495 1.00 53.94 120 ARG A N 1
ATOM 901 C CA . ARG A 1 120 ? -4.981 -21.743 26.145 1.00 53.94 120 ARG A CA 1
ATOM 902 C C . ARG A 1 120 ? -6.256 -22.187 25.421 1.00 53.94 120 ARG A C 1
ATOM 904 O O . ARG A 1 120 ? -6.535 -23.381 25.362 1.00 53.94 120 ARG A O 1
ATOM 911 N N . SER A 1 121 ? -7.004 -21.253 24.833 1.00 57.19 121 SER A N 1
ATOM 912 C CA . SER A 1 121 ? -8.225 -21.558 24.067 1.00 57.19 121 SER A CA 1
ATOM 913 C C . SER A 1 121 ? -7.931 -22.280 22.742 1.00 57.19 121 SER A C 1
ATOM 915 O O . SER A 1 121 ? -8.711 -23.131 22.312 1.00 57.19 121 SER A O 1
ATOM 917 N N . ALA A 1 122 ? -6.802 -21.973 22.094 1.00 55.22 122 ALA A N 1
ATOM 918 C CA . ALA A 1 122 ? -6.428 -22.588 20.821 1.00 55.22 122 ALA A CA 1
ATOM 919 C C . ALA A 1 122 ? -5.986 -24.054 20.983 1.00 55.22 122 ALA A C 1
ATOM 921 O O . ALA A 1 122 ? -6.402 -24.909 20.201 1.00 55.22 122 ALA A O 1
ATOM 922 N N . VAL A 1 123 ? -5.220 -24.370 22.033 1.00 58.66 123 VAL A N 1
ATOM 923 C CA . VAL A 1 123 ? -4.722 -25.737 22.283 1.00 58.66 123 VAL A CA 1
ATOM 924 C C . VAL A 1 123 ? -5.862 -26.717 22.595 1.00 58.66 123 VAL A C 1
ATOM 926 O O . VAL A 1 123 ? -5.856 -27.840 22.096 1.00 58.66 123 VAL A O 1
ATOM 929 N N . GLY A 1 124 ? -6.895 -26.286 23.329 1.00 55.44 124 GLY A N 1
ATOM 930 C CA . GLY A 1 124 ? -8.049 -27.141 23.642 1.00 55.44 124 GLY A CA 1
ATOM 931 C C . GLY A 1 124 ? -8.880 -27.557 22.421 1.00 55.44 124 GLY A C 1
ATOM 932 O O . GLY A 1 124 ? -9.491 -28.621 22.431 1.00 55.44 124 GLY A O 1
ATOM 933 N N . LYS A 1 125 ? -8.884 -26.757 21.344 1.00 52.44 125 LYS A N 1
ATOM 934 C CA . LYS A 1 125 ? -9.661 -27.055 20.126 1.00 52.44 125 LYS A CA 1
ATOM 935 C C . LYS A 1 125 ? -8.927 -27.965 19.141 1.00 52.44 125 LYS A C 1
ATOM 937 O O . LYS A 1 125 ? -9.583 -28.629 18.345 1.00 52.44 125 LYS A O 1
ATOM 942 N N . VAL A 1 126 ? -7.594 -28.016 19.196 1.00 55.09 126 VAL A N 1
ATOM 943 C CA . VAL A 1 126 ? -6.783 -28.897 18.336 1.00 55.09 126 VAL A CA 1
ATOM 944 C C . VAL A 1 126 ? -6.849 -30.349 18.818 1.00 55.09 126 VAL A C 1
ATOM 946 O O . VAL A 1 126 ? -6.936 -31.256 17.997 1.00 55.09 126 VAL A O 1
ATOM 949 N N . LEU A 1 127 ? -6.915 -30.574 20.134 1.00 53.28 127 LEU A N 1
ATOM 950 C CA . LEU A 1 127 ? -7.004 -31.923 20.710 1.00 53.28 127 LEU A CA 1
ATOM 951 C C . LEU A 1 127 ? -8.380 -32.593 20.548 1.00 53.28 127 LEU A C 1
ATOM 953 O O . LEU A 1 127 ? -8.462 -33.807 20.657 1.00 53.28 127 LEU A O 1
ATOM 957 N N . TRP A 1 128 ? -9.454 -31.845 20.266 1.00 47.25 128 TRP A N 1
ATOM 958 C CA . TRP A 1 128 ? -10.803 -32.418 20.095 1.00 47.25 128 TRP A CA 1
ATOM 959 C C . TRP A 1 128 ? -11.089 -32.909 18.662 1.00 47.25 128 TRP A C 1
ATOM 961 O O . TRP A 1 128 ? -12.145 -33.477 18.400 1.00 47.25 128 TRP A O 1
ATOM 971 N N . ARG A 1 129 ? -10.181 -32.671 17.704 1.00 46.28 129 ARG A N 1
ATOM 972 C CA . ARG A 1 129 ? -10.360 -33.092 16.301 1.00 46.28 129 ARG A CA 1
ATOM 973 C C . ARG A 1 129 ? -9.346 -34.143 15.839 1.00 46.28 129 ARG A C 1
ATOM 975 O O . ARG A 1 129 ? -9.126 -34.259 14.635 1.00 46.28 129 ARG A O 1
ATOM 982 N N . SER A 1 130 ? -8.732 -34.853 16.792 1.00 43.00 130 SER A N 1
ATOM 983 C CA . SER A 1 130 ? -7.991 -36.107 16.575 1.00 43.00 130 SER A CA 1
ATOM 984 C C . SER A 1 130 ? -8.848 -37.284 17.017 1.00 43.00 130 SER A C 1
ATOM 986 O O . SER A 1 130 ? -9.482 -37.147 18.086 1.00 43.00 130 SER A O 1
#

Secondary structure (DSSP, 8-state):
-TTT-TTS-THHHHHHHHHHHHHHHHHHHHHHHHHHHHHHHHHHHHHHHHHHHHHHHHHH-TTTTT---TTGGGTTTT-TTTTHHHHHHHHHHHHHHHHHHHHHHHHHHHSS--HHHHHHHHHHHHGGG-

Organism: Klebsiella pneumoniae (NCBI:txid573)

pLDDT: mean 71.43, std 13.4, range [43.0, 94.81]

InterPro domains:
  IPR004841 Amino acid permease/SLC12A domain [PF00324] (1-129)

Foldseek 3Di:
DCVPDVPDDPVVVVVVVVVVVVVVVVVVVVVVVVVVVVVVVVVVVVVVVVVVVVVCCQPQVVVNPRDRPHCCVCCVCCHVPNPPPVVVVVVVVVVVVVCPVVVVVVVVVVVPDDPVPVVVVVVVVVVVVD

Radius of gyration: 28.08 Å; chains: 1; bounding box: 69×57×65 Å